Protein AF-A0A0B7A877-F1 (afdb_monomer_lite)

Structure (mmCIF, N/CA/C/O backbone):
data_AF-A0A0B7A877-F1
#
_entry.id   AF-A0A0B7A877-F1
#
loop_
_atom_site.group_PDB
_atom_site.id
_atom_site.type_symbol
_atom_site.label_atom_id
_atom_site.label_alt_id
_atom_site.label_comp_id
_atom_site.label_asym_id
_atom_site.label_entity_id
_atom_site.label_seq_id
_atom_site.pdbx_PDB_ins_code
_atom_site.Cartn_x
_atom_site.Cartn_y
_atom_site.Cartn_z
_atom_site.occupancy
_atom_site.B_iso_or_equiv
_atom_site.auth_seq_id
_atom_site.auth_comp_id
_atom_site.auth_asym_id
_atom_site.auth_atom_id
_atom_site.pdbx_PDB_model_num
ATOM 1 N N . SER A 1 1 ? 18.538 -5.351 -21.261 1.00 69.12 1 SER A N 1
ATOM 2 C CA . SER A 1 1 ? 17.925 -6.565 -20.679 1.00 69.12 1 SER A CA 1
ATOM 3 C C . SER A 1 1 ? 17.526 -6.403 -19.205 1.00 69.12 1 SER A C 1
ATOM 5 O O . SER A 1 1 ? 16.439 -6.818 -18.832 1.00 69.12 1 SER A O 1
ATOM 7 N N . THR A 1 2 ? 18.324 -5.732 -18.361 1.00 81.50 2 THR A N 1
ATOM 8 C CA . THR A 1 2 ? 18.088 -5.603 -16.902 1.00 81.50 2 THR A CA 1
ATOM 9 C C . THR A 1 2 ? 16.732 -5.009 -16.490 1.00 81.50 2 THR A C 1
ATOM 11 O O . THR A 1 2 ? 16.125 -5.492 -15.541 1.00 81.50 2 THR A O 1
ATOM 14 N N . TYR A 1 3 ? 16.225 -3.991 -17.196 1.00 82.81 3 TYR A N 1
ATOM 15 C CA . TYR A 1 3 ? 14.916 -3.387 -16.892 1.00 82.81 3 TYR A CA 1
ATOM 16 C C . TYR A 1 3 ? 13.750 -4.350 -17.132 1.00 82.81 3 TYR A C 1
ATOM 18 O O . TYR A 1 3 ? 12.869 -4.463 -16.288 1.00 82.81 3 TYR A O 1
ATOM 26 N N . ALA A 1 4 ? 13.784 -5.091 -18.241 1.00 87.94 4 ALA A N 1
ATOM 27 C CA . ALA A 1 4 ? 12.785 -6.114 -18.532 1.00 87.94 4 ALA A CA 1
ATOM 28 C C . ALA A 1 4 ? 12.813 -7.230 -17.477 1.00 87.94 4 ALA A C 1
ATOM 30 O O . ALA A 1 4 ? 11.761 -7.647 -17.009 1.00 87.94 4 ALA A O 1
ATOM 31 N N . GLY A 1 5 ? 14.007 -7.641 -17.031 1.00 92.50 5 GLY A N 1
ATOM 32 C CA . GLY A 1 5 ? 14.151 -8.591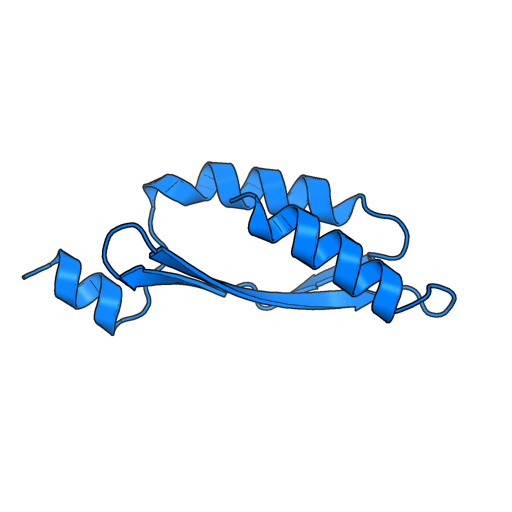 -15.924 1.00 92.50 5 GLY A CA 1
ATOM 33 C C . GLY A 1 5 ? 13.487 -8.102 -14.633 1.00 92.50 5 GLY A C 1
ATOM 34 O O . GLY A 1 5 ? 12.746 -8.850 -14.010 1.00 92.50 5 GLY A O 1
ATOM 35 N N . LYS A 1 6 ? 13.679 -6.829 -14.266 1.00 91.00 6 LYS A N 1
ATOM 36 C CA . LYS A 1 6 ? 13.042 -6.222 -13.083 1.00 91.00 6 LYS A CA 1
ATOM 37 C C . LYS A 1 6 ? 11.513 -6.157 -13.173 1.00 91.00 6 LYS A C 1
ATOM 39 O O . LYS A 1 6 ? 10.846 -6.383 -12.169 1.00 91.00 6 LYS A O 1
ATOM 44 N N . ILE A 1 7 ? 10.973 -5.869 -14.359 1.00 92.50 7 ILE A N 1
ATOM 45 C CA . ILE A 1 7 ? 9.523 -5.850 -14.615 1.00 92.50 7 ILE A CA 1
ATOM 46 C C . ILE A 1 7 ? 8.937 -7.261 -14.488 1.00 92.50 7 ILE A C 1
ATOM 48 O O . ILE A 1 7 ? 7.976 -7.468 -13.755 1.00 92.50 7 ILE A O 1
ATOM 52 N N . LEU A 1 8 ? 9.546 -8.249 -15.152 1.00 93.69 8 LEU A N 1
ATOM 53 C CA . LEU A 1 8 ? 9.075 -9.640 -15.131 1.00 93.69 8 LEU A CA 1
ATOM 54 C C . LEU A 1 8 ? 9.148 -10.265 -13.736 1.00 93.69 8 LEU A C 1
ATOM 56 O O . LEU A 1 8 ? 8.278 -11.044 -13.363 1.00 93.69 8 LEU A O 1
ATOM 60 N N . LEU A 1 9 ? 10.173 -9.905 -12.963 1.00 95.00 9 LEU A N 1
ATOM 61 C CA . LEU A 1 9 ? 10.339 -10.341 -11.578 1.00 95.00 9 LEU A CA 1
ATOM 62 C C . LEU A 1 9 ? 9.523 -9.509 -10.582 1.00 95.00 9 LEU A C 1
ATOM 64 O O . LEU A 1 9 ? 9.647 -9.737 -9.384 1.00 95.00 9 LEU A O 1
ATOM 68 N N . GLN A 1 10 ? 8.730 -8.543 -11.060 1.00 94.56 10 GLN A N 1
ATOM 69 C CA . GLN A 1 10 ? 7.884 -7.687 -10.230 1.00 94.56 10 GLN A CA 1
ATOM 70 C C . GLN A 1 10 ? 8.659 -7.052 -9.069 1.00 94.56 10 GLN A C 1
ATOM 72 O O . GLN A 1 10 ? 8.193 -6.980 -7.938 1.00 94.56 10 GLN A O 1
ATOM 77 N N . THR A 1 11 ? 9.876 -6.584 -9.342 1.00 92.75 11 THR A N 1
ATOM 78 C CA . THR A 1 11 ? 10.694 -5.956 -8.301 1.00 92.75 11 THR A CA 1
ATOM 79 C C . THR A 1 11 ? 10.194 -4.550 -7.996 1.00 92.75 11 THR A C 1
ATOM 81 O O . THR A 1 11 ? 9.802 -3.812 -8.908 1.00 92.75 11 THR A O 1
ATOM 84 N N . THR A 1 12 ? 10.295 -4.139 -6.734 1.00 92.94 12 THR A N 1
ATOM 85 C CA . THR A 1 12 ? 10.008 -2.762 -6.333 1.00 92.94 12 THR A CA 1
ATOM 86 C C . THR A 1 12 ? 11.044 -1.793 -6.915 1.00 92.94 12 THR A C 1
ATOM 88 O O . THR A 1 12 ? 12.251 -1.978 -6.715 1.00 92.94 12 THR A O 1
ATOM 91 N N . PRO A 1 13 ? 10.617 -0.745 -7.643 1.00 90.19 13 PRO A N 1
ATOM 92 C CA . PRO A 1 13 ? 11.540 0.248 -8.169 1.00 90.19 13 PRO A CA 1
ATOM 93 C C . PRO A 1 13 ? 12.183 1.054 -7.032 1.00 90.19 13 PRO A C 1
ATOM 95 O O . PRO A 1 13 ? 11.508 1.703 -6.243 1.00 90.19 13 PRO A O 1
ATOM 98 N N . SER A 1 14 ? 13.515 1.075 -6.962 1.00 90.50 14 SER A N 1
ATOM 99 C CA . SER A 1 14 ? 14.233 1.738 -5.861 1.00 90.50 14 SER A CA 1
ATOM 100 C C . SER A 1 14 ? 14.008 3.254 -5.786 1.00 90.50 14 SER A C 1
ATOM 102 O O . SER A 1 14 ? 14.098 3.834 -4.710 1.00 90.50 14 SER A O 1
ATOM 104 N N . HIS A 1 15 ? 13.711 3.906 -6.914 1.00 89.88 15 HIS A N 1
ATOM 105 C CA . HIS A 1 15 ? 13.525 5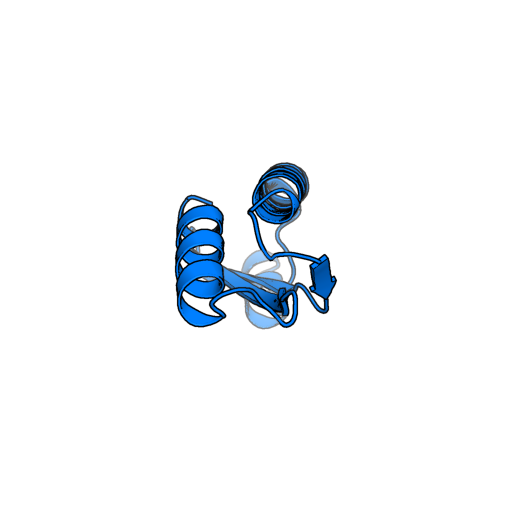.359 -6.985 1.00 89.88 15 HIS A CA 1
ATOM 106 C C . HIS A 1 15 ? 12.209 5.843 -6.359 1.00 89.88 15 HIS A C 1
ATOM 108 O O . HIS A 1 15 ? 12.120 7.018 -6.016 1.00 89.88 15 HIS A O 1
ATOM 114 N N . ILE A 1 16 ? 11.217 4.962 -6.173 1.00 90.62 16 ILE A N 1
ATOM 115 C CA . ILE A 1 16 ? 9.933 5.326 -5.553 1.00 90.62 16 ILE A CA 1
ATOM 116 C C . ILE A 1 16 ? 9.871 5.012 -4.059 1.00 90.62 16 ILE A C 1
ATOM 118 O O . ILE A 1 16 ? 8.916 5.421 -3.413 1.00 90.62 16 ILE A O 1
ATOM 122 N N . LEU A 1 17 ? 10.849 4.292 -3.493 1.00 92.50 17 LEU A N 1
ATOM 123 C CA . LEU A 1 17 ? 10.769 3.787 -2.113 1.00 92.50 17 LEU A CA 1
ATOM 124 C C . LEU A 1 17 ? 10.479 4.904 -1.102 1.00 92.50 17 LEU A C 1
ATOM 126 O O . LEU A 1 17 ? 9.599 4.766 -0.264 1.00 92.50 17 LEU A O 1
ATOM 130 N N . SER A 1 18 ? 11.139 6.057 -1.244 1.00 94.00 18 SER A N 1
ATOM 131 C CA . SER A 1 18 ? 10.899 7.201 -0.358 1.00 94.00 18 SER A CA 1
ATOM 132 C C . SER A 1 18 ? 9.498 7.806 -0.514 1.00 94.00 18 SER A C 1
ATOM 134 O O . SER A 1 18 ? 8.910 8.243 0.475 1.00 94.00 18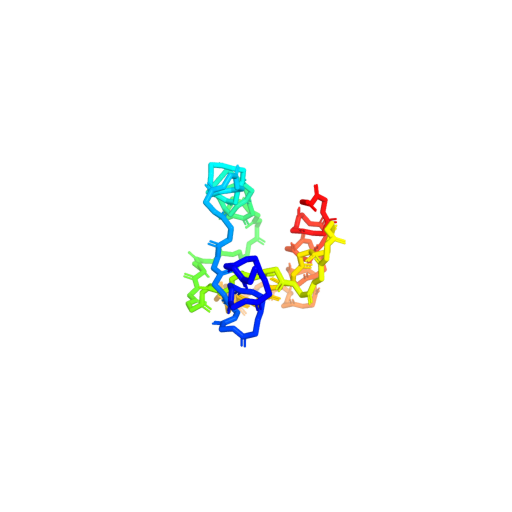 SER A O 1
ATOM 136 N N . GLN A 1 19 ? 8.956 7.841 -1.736 1.00 93.31 19 GLN A N 1
ATOM 137 C CA . GLN A 1 19 ? 7.589 8.309 -1.983 1.00 93.31 19 GLN A CA 1
ATOM 138 C C . GLN A 1 19 ? 6.575 7.311 -1.424 1.00 93.31 19 GLN A C 1
ATOM 140 O O . GLN A 1 19 ? 5.618 7.716 -0.771 1.00 93.31 19 GLN A O 1
ATOM 145 N N . LEU A 1 20 ? 6.834 6.016 -1.607 1.00 93.69 20 LEU A N 1
ATOM 146 C CA . LEU A 1 20 ? 6.012 4.935 -1.091 1.00 93.69 20 LEU A CA 1
ATOM 147 C C . LEU A 1 20 ? 5.928 4.964 0.436 1.00 93.69 20 LEU A C 1
ATOM 149 O O . LEU A 1 20 ? 4.828 4.986 0.984 1.00 93.69 20 LEU A O 1
ATOM 153 N N . ASP A 1 21 ? 7.072 5.074 1.114 1.00 94.19 21 ASP A N 1
ATOM 154 C CA . ASP A 1 21 ? 7.139 5.201 2.571 1.00 94.19 21 ASP A CA 1
ATOM 155 C C . ASP A 1 21 ? 6.344 6.408 3.071 1.00 94.19 21 ASP A C 1
ATOM 157 O O . ASP A 1 21 ? 5.645 6.332 4.083 1.00 94.19 21 ASP A O 1
ATOM 161 N N . LYS A 1 22 ? 6.438 7.540 2.364 1.00 95.19 22 LYS A N 1
ATOM 162 C CA . LYS A 1 22 ? 5.699 8.752 2.715 1.00 95.19 22 LYS A CA 1
ATOM 163 C C . LYS A 1 22 ? 4.192 8.540 2.579 1.00 95.19 22 LYS A C 1
ATOM 165 O O . LYS A 1 22 ? 3.46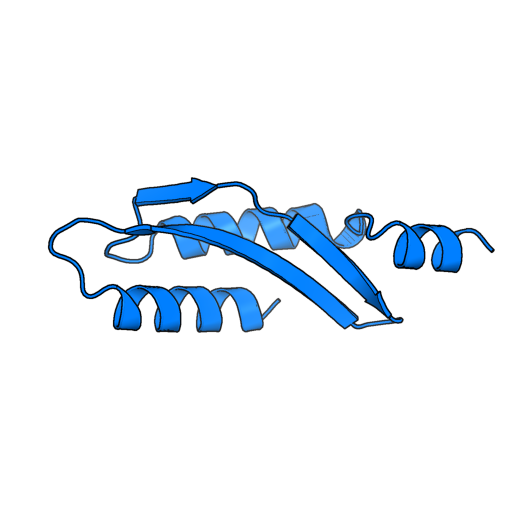4 8.818 3.528 1.00 95.19 22 LYS A O 1
ATOM 170 N N . VAL A 1 23 ? 3.726 8.041 1.435 1.00 94.75 23 VAL A N 1
ATOM 171 C CA . VAL A 1 23 ? 2.288 7.871 1.187 1.00 94.75 23 VAL A CA 1
ATOM 172 C C . VAL A 1 23 ? 1.695 6.804 2.107 1.00 94.75 23 VAL A C 1
ATOM 174 O O . VAL A 1 23 ? 0.610 7.020 2.640 1.00 94.75 23 VAL A O 1
ATOM 177 N N . LEU A 1 24 ? 2.404 5.701 2.371 1.00 95.12 24 LEU A N 1
ATOM 178 C CA . LEU A 1 24 ? 1.964 4.687 3.335 1.00 95.12 24 LEU A CA 1
ATOM 179 C C . LEU A 1 24 ? 1.866 5.260 4.754 1.00 95.12 24 LEU A C 1
ATOM 181 O O . LEU A 1 24 ? 0.878 5.017 5.444 1.00 95.12 24 LEU A O 1
ATOM 185 N N . ARG A 1 25 ? 2.830 6.083 5.188 1.00 95.25 25 ARG A N 1
ATOM 186 C CA . ARG A 1 25 ? 2.744 6.774 6.487 1.00 95.25 25 ARG A CA 1
ATOM 187 C C . ARG A 1 25 ? 1.544 7.705 6.552 1.00 95.25 25 ARG A C 1
ATOM 189 O O . ARG A 1 25 ? 0.818 7.690 7.538 1.00 95.25 25 ARG A O 1
ATOM 196 N N . GLU A 1 26 ? 1.297 8.486 5.512 1.00 95.12 26 GLU A N 1
ATOM 197 C CA . GLU A 1 26 ? 0.140 9.381 5.475 1.00 95.12 26 GLU A CA 1
ATOM 198 C C . GLU A 1 26 ? -1.172 8.587 5.484 1.00 95.12 26 GLU A C 1
ATOM 200 O O . GLU A 1 26 ? -2.059 8.879 6.282 1.00 95.12 26 GLU A O 1
ATOM 205 N N . ALA A 1 27 ? -1.273 7.528 4.678 1.00 95.81 27 ALA A N 1
ATOM 206 C CA . ALA A 1 27 ? -2.433 6.643 4.655 1.00 95.81 27 ALA A CA 1
ATOM 207 C C . ALA A 1 27 ? -2.664 5.939 6.006 1.00 95.81 27 ALA A C 1
ATOM 209 O O . ALA A 1 27 ? -3.806 5.654 6.352 1.00 95.81 27 ALA A O 1
ATOM 210 N N . SER A 1 28 ? -1.611 5.709 6.801 1.00 96.00 28 SER A N 1
ATOM 211 C CA . SER A 1 28 ? -1.726 5.080 8.127 1.00 96.00 28 SER A CA 1
ATOM 212 C C . SER A 1 28 ? -2.381 5.991 9.167 1.00 96.00 28 SER A C 1
ATOM 214 O O . SER A 1 28 ? -2.850 5.513 10.193 1.00 96.00 28 SER A O 1
ATOM 216 N N . THR A 1 29 ? -2.438 7.298 8.890 1.00 96.06 29 THR A N 1
ATOM 217 C CA . THR A 1 29 ? -3.111 8.290 9.743 1.00 96.06 29 THR A CA 1
ATOM 218 C C . THR A 1 29 ? -4.588 8.489 9.401 1.00 96.06 29 THR A C 1
ATOM 220 O O . THR A 1 29 ? -5.261 9.277 10.064 1.00 96.06 29 THR A O 1
ATOM 223 N N . LEU A 1 30 ? -5.107 7.799 8.376 1.00 96.19 30 LEU A N 1
ATOM 224 C CA . LEU A 1 30 ? -6.527 7.845 8.033 1.00 96.19 30 LEU A CA 1
ATOM 225 C C . LEU A 1 30 ? -7.363 7.200 9.142 1.00 96.19 30 LEU A C 1
ATOM 227 O O . LEU A 1 30 ? -7.003 6.151 9.680 1.00 96.19 30 LEU A O 1
ATOM 231 N N . ASP A 1 31 ? -8.501 7.817 9.464 1.00 95.75 31 ASP A N 1
ATOM 232 C CA . ASP A 1 31 ? -9.401 7.285 10.486 1.00 95.75 31 ASP A CA 1
ATOM 233 C C . ASP A 1 31 ? -9.864 5.865 10.127 1.00 95.75 31 ASP A C 1
ATOM 235 O O . ASP A 1 31 ? -10.176 5.561 8.976 1.00 95.75 31 ASP A O 1
ATOM 239 N N . GLY A 1 32 ? -9.876 4.988 11.128 1.00 96.44 32 GLY A N 1
ATOM 240 C CA . GLY A 1 32 ? -10.221 3.578 10.976 1.00 96.44 32 GLY A CA 1
ATOM 241 C C . GLY A 1 32 ? -9.078 2.660 10.530 1.00 96.44 32 GLY A C 1
ATOM 242 O O . GLY A 1 32 ? -9.235 1.44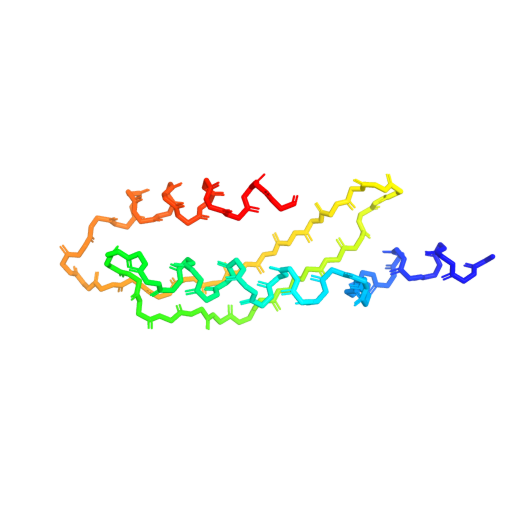8 10.666 1.00 96.44 32 GLY A O 1
ATOM 243 N N . VAL A 1 33 ? -7.927 3.169 10.074 1.00 97.62 33 VAL A N 1
ATOM 244 C CA . VAL A 1 33 ? -6.758 2.332 9.740 1.00 97.62 33 VAL A CA 1
ATOM 245 C C . VAL A 1 33 ? -5.971 1.985 11.008 1.00 97.62 33 VAL A C 1
ATOM 247 O O . VAL A 1 33 ? -5.611 2.860 11.788 1.00 97.62 33 VAL A O 1
ATOM 250 N N . LEU A 1 34 ? -5.692 0.696 11.221 1.00 97.50 34 LEU A N 1
ATOM 251 C CA . LEU A 1 34 ? -4.859 0.212 12.329 1.00 97.50 34 LEU A CA 1
ATOM 252 C C . LEU A 1 34 ? -3.421 -0.058 11.888 1.00 97.50 34 LEU A C 1
ATOM 254 O O . LEU A 1 34 ? -2.481 0.327 12.575 1.00 97.50 34 LEU A O 1
ATOM 258 N N . GLU A 1 35 ? -3.249 -0.753 10.765 1.00 96.38 35 GLU A N 1
ATOM 259 C CA . GLU A 1 35 ? -1.936 -1.063 10.195 1.00 96.38 35 GLU A CA 1
ATOM 260 C C . GLU A 1 35 ? -2.054 -1.512 8.735 1.00 96.38 35 GLU A C 1
ATOM 262 O O . GLU A 1 35 ? -3.111 -1.978 8.293 1.00 96.38 35 GLU A O 1
ATOM 267 N N . PHE A 1 36 ? -0.931 -1.427 8.021 1.00 96.94 36 PHE A N 1
ATOM 268 C CA . PHE A 1 36 ? -0.735 -2.054 6.720 1.00 96.94 36 PHE A CA 1
ATOM 269 C C . PHE A 1 36 ? 0.100 -3.324 6.865 1.00 96.94 36 PHE A C 1
ATOM 271 O O . PHE A 1 36 ? 0.979 -3.405 7.725 1.00 96.94 36 PHE A O 1
ATOM 278 N N . ARG A 1 37 ? -0.196 -4.329 6.041 1.00 96.69 37 ARG A N 1
ATOM 279 C CA . ARG A 1 37 ? 0.568 -5.575 5.962 1.00 96.69 37 ARG A CA 1
ATOM 280 C C . ARG A 1 37 ? 0.727 -6.031 4.524 1.00 96.69 37 ARG A C 1
ATOM 282 O O . ARG A 1 37 ? -0.153 -5.798 3.694 1.00 96.69 37 ARG A O 1
ATOM 289 N N . HIS A 1 38 ? 1.781 -6.810 4.295 1.00 95.19 38 HIS A N 1
ATOM 290 C CA . HIS A 1 38 ? 2.036 -7.488 3.025 1.00 95.19 38 HIS A CA 1
ATOM 291 C C . HIS A 1 38 ? 1.976 -6.525 1.832 1.00 95.19 38 HIS A C 1
ATOM 293 O O . HIS A 1 38 ? 1.441 -6.861 0.777 1.00 95.19 38 HIS A O 1
ATOM 299 N N . GLU A 1 39 ? 2.489 -5.312 2.021 1.00 94.75 39 GLU A N 1
ATOM 300 C CA . GLU A 1 39 ? 2.651 -4.343 0.959 1.00 94.75 39 GLU A CA 1
ATOM 301 C C . GLU A 1 39 ? 3.620 -4.871 -0.101 1.00 94.75 39 GLU A C 1
ATOM 303 O O . GLU A 1 39 ? 4.735 -5.305 0.188 1.00 94.75 39 GLU A O 1
ATOM 308 N N . HIS A 1 40 ? 3.189 -4.832 -1.354 1.00 95.44 40 HIS A N 1
ATOM 309 C CA . HIS A 1 40 ? 4.021 -5.207 -2.482 1.00 95.44 40 HIS A CA 1
ATOM 310 C C . HIS A 1 40 ? 3.728 -4.271 -3.643 1.00 95.44 40 HIS A C 1
ATOM 312 O O . HIS A 1 40 ? 2.601 -4.204 -4.121 1.00 95.44 40 HIS A O 1
ATOM 318 N N . PHE A 1 41 ? 4.752 -3.549 -4.093 1.00 95.44 41 PHE A N 1
ATOM 319 C CA . PHE A 1 41 ? 4.669 -2.594 -5.194 1.00 95.44 41 PHE A CA 1
ATOM 320 C C . PHE A 1 41 ? 5.736 -2.930 -6.229 1.00 95.44 41 PHE A C 1
ATOM 322 O O . PHE A 1 41 ? 6.882 -3.202 -5.868 1.00 95.44 41 PHE A O 1
ATOM 329 N N . TRP A 1 42 ? 5.380 -2.901 -7.511 1.00 95.44 42 TRP A N 1
ATOM 330 C CA . TRP A 1 42 ? 6.265 -3.309 -8.597 1.00 95.44 42 TRP A CA 1
ATOM 331 C C . TRP A 1 42 ? 5.999 -2.552 -9.892 1.00 95.44 42 TRP A C 1
ATOM 333 O O . TRP A 1 42 ? 4.903 -2.054 -10.147 1.00 95.44 42 TRP A O 1
ATOM 343 N N . THR A 1 43 ? 7.015 -2.483 -10.750 1.00 93.75 43 THR A N 1
ATOM 344 C CA . THR A 1 43 ? 6.857 -1.934 -12.101 1.00 93.75 43 THR A CA 1
ATOM 345 C C . THR A 1 43 ? 6.111 -2.933 -12.982 1.00 93.75 43 THR A C 1
ATOM 347 O O . THR A 1 43 ? 6.628 -4.016 -13.250 1.00 93.75 43 THR A O 1
ATOM 350 N N . LEU A 1 44 ? 4.923 -2.563 -13.465 1.00 93.19 44 LEU A N 1
ATOM 351 C CA . LEU A 1 44 ? 4.143 -3.376 -14.404 1.00 93.19 44 LEU A CA 1
ATOM 352 C C . LEU A 1 44 ? 4.636 -3.192 -15.848 1.00 93.19 44 LEU A C 1
ATOM 354 O O . LEU A 1 44 ? 4.753 -4.147 -16.611 1.00 93.19 44 LEU A O 1
ATOM 358 N N . SER A 1 45 ? 4.953 -1.952 -16.206 1.00 90.88 45 SER A N 1
ATOM 359 C CA . SER A 1 45 ? 5.527 -1.547 -17.490 1.00 90.88 45 SER A CA 1
ATOM 360 C C . SER A 1 45 ? 6.238 -0.204 -17.324 1.00 90.88 45 SER A C 1
ATOM 362 O O . SER A 1 45 ? 6.218 0.390 -16.246 1.00 90.88 45 SER A O 1
ATOM 364 N N . PHE A 1 46 ? 6.890 0.298 -18.373 1.00 87.25 46 PHE A N 1
ATOM 365 C CA . PHE A 1 46 ? 7.528 1.615 -18.314 1.00 87.25 46 PHE A CA 1
ATOM 366 C C . PHE A 1 46 ? 6.524 2.696 -17.892 1.00 87.25 46 PHE A C 1
ATOM 368 O O . PHE A 1 46 ? 5.495 2.864 -18.538 1.00 87.25 46 PHE A O 1
ATOM 375 N N . GLY A 1 47 ? 6.829 3.400 -16.799 1.00 85.94 47 GLY A N 1
ATOM 376 C CA . GLY A 1 47 ? 5.973 4.454 -16.248 1.00 85.94 47 GLY A CA 1
ATOM 377 C C . GLY A 1 47 ? 4.706 3.967 -15.536 1.00 85.94 47 GLY A C 1
ATOM 378 O O . GLY A 1 47 ? 3.939 4.802 -15.077 1.00 85.94 47 GLY A O 1
ATOM 379 N N . CYS A 1 48 ? 4.482 2.654 -15.413 1.00 91.12 48 CYS A N 1
ATOM 380 C CA . CYS A 1 48 ? 3.314 2.105 -14.724 1.00 91.12 48 CYS A CA 1
ATOM 381 C C . CYS A 1 48 ? 3.736 1.330 -13.476 1.00 91.12 48 CYS A C 1
ATOM 383 O O . CYS A 1 48 ? 4.464 0.332 -13.557 1.00 91.12 48 CYS A O 1
ATOM 385 N N . LEU A 1 49 ? 3.234 1.778 -12.329 1.00 93.12 49 LEU A N 1
ATOM 386 C CA . LEU A 1 49 ? 3.366 1.099 -11.050 1.00 93.12 49 LEU A CA 1
ATOM 387 C C . LEU A 1 49 ? 2.085 0.317 -10.753 1.00 93.12 49 LEU A C 1
ATOM 389 O O . LEU A 1 49 ? 0.982 0.801 -10.991 1.00 93.12 49 LEU A O 1
ATOM 393 N N . ALA A 1 50 ? 2.239 -0.885 -10.220 1.00 94.00 50 ALA A N 1
ATOM 394 C CA . ALA A 1 50 ? 1.156 -1.641 -9.616 1.00 94.00 50 ALA A CA 1
ATOM 395 C C . ALA A 1 50 ? 1.511 -1.937 -8.160 1.00 94.00 50 ALA A C 1
ATOM 397 O O . ALA A 1 50 ? 2.688 -1.958 -7.788 1.00 94.00 50 ALA A O 1
ATOM 398 N N . GLY A 1 51 ? 0.498 -2.177 -7.336 1.00 94.38 51 GLY A N 1
ATOM 399 C CA . GLY A 1 51 ? 0.729 -2.598 -5.970 1.00 94.38 51 GLY A CA 1
ATOM 400 C C . GLY A 1 51 ? -0.489 -3.205 -5.305 1.00 94.38 51 GLY A C 1
ATOM 401 O O . GLY A 1 51 ? -1.623 -3.042 -5.758 1.00 94.38 51 GLY A O 1
ATOM 402 N N . CYS A 1 52 ? -0.232 -3.912 -4.217 1.00 95.00 52 CYS A N 1
ATOM 403 C CA . CYS A 1 52 ? -1.239 -4.416 -3.307 1.00 95.00 52 CYS A CA 1
ATOM 404 C C . CYS A 1 52 ? -0.798 -4.171 -1.865 1.00 95.00 52 CYS A C 1
ATOM 406 O O . CYS A 1 52 ? 0.391 -4.089 -1.557 1.00 95.00 52 CYS A O 1
ATOM 408 N N . VAL A 1 53 ? -1.778 -4.024 -0.983 1.00 95.69 53 VAL A N 1
ATOM 409 C CA . VAL A 1 53 ? -1.562 -3.850 0.450 1.00 95.69 53 VAL A CA 1
ATOM 410 C C . VAL A 1 53 ? -2.777 -4.389 1.188 1.00 95.69 53 VAL A C 1
ATOM 412 O O . VAL A 1 53 ? -3.910 -4.234 0.730 1.00 95.69 53 VAL A O 1
ATOM 415 N N . GLN A 1 54 ? -2.553 -5.038 2.325 1.00 96.88 54 GLN A N 1
ATOM 416 C CA . GLN A 1 54 ? -3.623 -5.420 3.235 1.00 96.88 54 GLN A CA 1
ATOM 417 C C . GLN A 1 54 ? -3.785 -4.334 4.289 1.00 96.88 54 GLN A C 1
ATOM 419 O O . GLN A 1 54 ? -2.813 -3.931 4.925 1.00 96.88 54 GLN A O 1
ATOM 424 N N . VAL A 1 55 ? -5.018 -3.879 4.490 1.00 96.94 55 VAL A N 1
ATOM 425 C CA . VAL A 1 55 ? -5.350 -2.853 5.480 1.00 96.94 55 VAL A CA 1
ATOM 426 C C . VAL A 1 55 ? -6.108 -3.517 6.614 1.00 96.94 55 VAL A C 1
ATOM 428 O O . VAL A 1 55 ? -7.135 -4.153 6.384 1.00 96.94 55 VAL A O 1
ATOM 431 N N . ARG A 1 56 ? -5.627 -3.375 7.848 1.00 97.62 56 ARG A N 1
ATOM 432 C CA . ARG A 1 56 ? -6.438 -3.728 9.014 1.00 97.62 56 ARG A CA 1
ATOM 433 C C . ARG A 1 56 ? -7.258 -2.531 9.437 1.00 97.62 56 ARG A C 1
ATOM 435 O O . ARG A 1 56 ? -6.708 -1.470 9.720 1.00 97.62 56 ARG A O 1
ATOM 442 N N . VAL A 1 57 ? -8.561 -2.748 9.521 1.00 97.69 57 VAL A N 1
ATOM 443 C CA . VAL A 1 57 ? -9.541 -1.714 9.834 1.00 97.69 57 VAL A CA 1
ATOM 444 C C . VAL A 1 57 ? -10.075 -1.911 11.254 1.00 97.69 57 VAL A C 1
ATOM 446 O O . VAL A 1 57 ? -10.201 -3.040 11.742 1.00 97.69 57 VAL A O 1
ATOM 449 N N . ARG A 1 58 ? -10.337 -0.807 11.955 1.00 97.12 58 ARG A N 1
ATOM 450 C CA . ARG A 1 58 ? -10.965 -0.796 13.280 1.00 97.12 58 ARG A CA 1
ATOM 451 C C . ARG A 1 58 ? -12.386 -1.367 13.180 1.00 97.12 58 ARG A C 1
ATOM 453 O O . ARG A 1 58 ? -13.094 -1.119 12.214 1.00 97.12 58 ARG A O 1
ATOM 460 N N . ARG A 1 59 ? -12.815 -2.130 14.188 1.00 96.44 59 ARG A N 1
ATOM 461 C CA . ARG A 1 59 ? -14.075 -2.903 14.155 1.00 96.44 59 ARG A CA 1
ATOM 462 C C . ARG A 1 59 ? -15.348 -2.054 14.003 1.00 96.44 59 ARG A C 1
ATOM 464 O O . ARG A 1 59 ? -16.358 -2.564 13.539 1.00 96.44 59 ARG A O 1
ATOM 471 N N . ASP A 1 60 ? -15.313 -0.813 14.460 1.00 96.31 60 ASP A N 1
ATOM 472 C CA . ASP A 1 60 ? -16.411 0.160 14.433 1.00 96.31 60 ASP A CA 1
ATOM 473 C C . ASP A 1 60 ? -16.327 1.134 13.243 1.00 96.31 60 ASP A C 1
ATOM 475 O O . ASP A 1 60 ? -17.184 2.005 13.115 1.00 96.31 60 ASP A O 1
ATOM 479 N N . ALA A 1 61 ? -15.307 1.013 12.388 1.00 96.94 61 ALA A N 1
ATOM 480 C CA . ALA A 1 61 ? -15.167 1.838 11.196 1.00 96.94 61 ALA A CA 1
ATOM 481 C C . ALA A 1 61 ? -15.892 1.210 9.994 1.00 96.94 61 ALA A C 1
ATOM 483 O O . ALA A 1 61 ? -16.004 -0.011 9.880 1.00 96.94 61 ALA A O 1
ATOM 484 N N . ASP A 1 62 ? -16.353 2.057 9.074 1.00 97.06 62 ASP A N 1
ATOM 485 C CA . ASP A 1 62 ? -16.886 1.621 7.784 1.00 97.06 62 ASP A CA 1
ATOM 486 C C . ASP A 1 62 ? -15.729 1.174 6.878 1.00 97.06 62 ASP A C 1
ATOM 488 O O . ASP A 1 62 ? -14.945 1.990 6.385 1.00 97.06 62 ASP A O 1
ATOM 492 N N . GLU A 1 63 ? -15.616 -0.139 6.673 1.00 95.75 63 GLU A N 1
ATOM 493 C CA . GL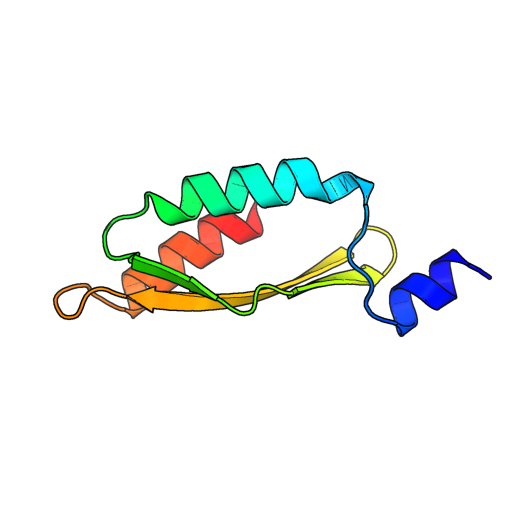U A 1 63 ? -14.547 -0.754 5.883 1.00 95.75 63 GLU A CA 1
ATOM 494 C C . GLU A 1 63 ? -14.495 -0.223 4.445 1.00 95.75 63 GLU A C 1
ATOM 496 O O . GLU A 1 63 ? -13.407 0.004 3.913 1.00 95.75 63 GLU A O 1
ATOM 501 N N . GLN A 1 64 ? -15.648 0.040 3.826 1.00 96.44 64 GLN A N 1
ATOM 502 C CA . GLN A 1 64 ? -15.706 0.482 2.436 1.00 96.44 64 GLN A CA 1
ATOM 503 C C . GLN A 1 64 ? -15.280 1.945 2.296 1.00 96.44 64 GLN A C 1
ATOM 505 O O . GLN A 1 64 ? -14.601 2.310 1.332 1.00 96.44 64 GLN A O 1
ATOM 510 N N . LEU A 1 65 ? -15.632 2.781 3.273 1.00 97.12 65 LEU A N 1
ATOM 511 C CA . LEU A 1 65 ? -15.172 4.166 3.339 1.00 97.12 65 LEU A CA 1
ATOM 512 C C . LEU A 1 65 ? -13.659 4.240 3.597 1.00 97.12 65 LEU A C 1
ATOM 514 O O . LEU A 1 65 ? -12.960 5.012 2.937 1.00 97.12 65 LEU A O 1
ATOM 518 N N . VAL A 1 66 ? -13.133 3.401 4.495 1.00 97.31 66 VAL A N 1
ATOM 519 C CA . VAL A 1 66 ? -11.685 3.289 4.735 1.00 97.31 66 VAL A CA 1
ATOM 520 C C . VAL A 1 66 ? -10.961 2.822 3.472 1.00 97.31 66 VAL A C 1
ATOM 522 O O . VAL A 1 66 ? -9.974 3.444 3.075 1.00 97.31 66 VAL A O 1
ATOM 525 N N . LEU A 1 67 ? -11.474 1.792 2.791 1.00 96.06 67 LEU A N 1
ATOM 526 C CA . LEU A 1 67 ? -10.927 1.309 1.523 1.00 96.06 67 LEU A CA 1
ATOM 527 C C . LEU A 1 67 ? -10.884 2.423 0.473 1.00 96.06 67 LEU A C 1
ATOM 529 O O . LEU A 1 67 ? -9.849 2.620 -0.160 1.00 96.06 67 LEU A O 1
ATOM 533 N N . ALA A 1 68 ? -11.974 3.176 0.310 1.00 96.75 68 ALA A N 1
ATOM 534 C CA . ALA A 1 68 ? -12.038 4.277 -0.645 1.00 96.75 68 ALA A CA 1
ATOM 535 C C . ALA A 1 68 ? -11.002 5.368 -0.331 1.00 96.75 68 ALA A C 1
ATOM 537 O O . ALA A 1 68 ? -10.312 5.842 -1.235 1.00 96.75 68 ALA A O 1
ATOM 538 N N . HIS A 1 69 ? -10.845 5.756 0.937 1.00 96.00 69 HIS A N 1
ATOM 539 C CA . HIS A 1 69 ? -9.849 6.753 1.337 1.00 96.00 69 HIS A CA 1
ATOM 540 C C . HIS A 1 69 ? -8.413 6.270 1.127 1.00 96.00 69 HIS A C 1
ATOM 542 O O . HIS A 1 69 ? -7.599 7.010 0.568 1.00 96.00 69 HIS A O 1
ATOM 548 N N . VAL A 1 70 ? -8.103 5.033 1.524 1.00 96.38 70 VAL A N 1
ATOM 549 C CA . VAL A 1 70 ? -6.775 4.439 1.324 1.00 96.38 70 VAL A CA 1
ATOM 550 C C . VAL A 1 70 ? -6.465 4.317 -0.166 1.00 96.38 70 VAL A C 1
ATOM 552 O O . VAL A 1 70 ? -5.397 4.746 -0.600 1.00 96.38 70 VAL A O 1
ATOM 555 N N . TYR A 1 71 ? -7.406 3.805 -0.963 1.00 95.38 71 TYR A N 1
ATOM 556 C CA . TYR A 1 71 ? -7.247 3.677 -2.410 1.00 95.38 71 TYR A CA 1
ATOM 557 C C . TYR A 1 71 ? -6.987 5.035 -3.063 1.00 95.38 71 TYR A C 1
ATOM 559 O O . TYR A 1 71 ? -6.008 5.190 -3.786 1.00 95.38 71 TYR A O 1
ATOM 567 N N . ASN A 1 72 ? -7.794 6.051 -2.745 1.00 94.94 72 ASN A N 1
ATOM 568 C CA . ASN A 1 72 ? -7.590 7.402 -3.264 1.00 94.94 72 ASN A CA 1
ATOM 569 C C . ASN A 1 72 ? -6.233 7.980 -2.844 1.00 94.94 72 ASN A C 1
ATOM 571 O O . ASN A 1 72 ? -5.591 8.665 -3.637 1.00 94.94 72 ASN A O 1
ATOM 575 N N . ARG A 1 73 ? -5.760 7.704 -1.621 1.00 94.19 73 ARG A N 1
ATOM 576 C CA . ARG A 1 73 ? -4.448 8.187 -1.174 1.00 94.19 73 ARG A CA 1
ATOM 577 C C . ARG A 1 73 ? -3.304 7.525 -1.941 1.00 94.19 73 ARG A C 1
ATOM 579 O O . ARG A 1 73 ? -2.387 8.229 -2.352 1.00 94.19 73 ARG A O 1
ATOM 586 N N . LEU A 1 74 ? -3.378 6.212 -2.156 1.00 93.06 74 LEU A N 1
ATOM 587 C CA . LEU A 1 74 ? -2.354 5.433 -2.858 1.00 93.06 74 LEU A CA 1
ATOM 588 C C . LEU A 1 74 ? -2.387 5.615 -4.379 1.00 93.06 74 LEU A C 1
ATOM 590 O O . LEU A 1 74 ? -1.355 5.479 -5.020 1.00 93.06 74 LEU A O 1
ATOM 594 N N . ASN A 1 75 ? -3.536 5.950 -4.964 1.00 90.38 75 ASN A N 1
ATOM 595 C CA . ASN A 1 75 ? -3.667 6.169 -6.407 1.00 90.38 75 ASN A CA 1
ATOM 596 C C . ASN A 1 75 ? -3.044 7.497 -6.883 1.00 90.38 75 ASN A C 1
ATOM 598 O O . ASN A 1 75 ? -2.952 7.742 -8.080 1.00 90.38 75 ASN A O 1
ATOM 602 N N . ASN A 1 76 ? -2.622 8.364 -5.957 1.00 80.44 76 ASN A N 1
ATOM 603 C CA . ASN A 1 76 ? -1.904 9.608 -6.261 1.00 80.44 76 ASN A CA 1
ATOM 604 C C . ASN A 1 76 ? -0.374 9.422 -6.338 1.00 80.44 76 ASN A C 1
ATOM 606 O O . ASN A 1 76 ? 0.361 10.408 -6.248 1.00 80.44 76 ASN A O 1
ATOM 610 N N . LEU A 1 77 ? 0.096 8.174 -6.428 1.00 76.38 77 LEU A N 1
ATOM 611 C CA . LEU A 1 77 ? 1.509 7.790 -6.413 1.00 76.38 77 LEU A CA 1
ATOM 612 C C . LEU A 1 77 ? 2.081 7.644 -7.827 1.00 76.38 77 LEU A C 1
ATOM 614 O O . LEU A 1 77 ? 1.357 7.135 -8.711 1.00 76.38 77 LEU A O 1
#

InterPro domains:
  IPR052005 Cation Diffusion Facilitator SLC30A [PTHR46531] (1-77)

Organism: NCBI:txid1028688

Radius of gyration: 13.95 Å; chains: 1; bounding box: 35×20×35 Å

pLDDT: mean 93.4, std 4.9, range [69.12, 97.69]

Sequence (77 aa):
STYAGKILLQTTPSHILSQLDKVLREASTLDGVLEFRHEHFWTLSFGCLAGCVQVRVRRDADEQLVLAHVYNRLNNL

Secondary structure (DSSP, 8-state):
-HHHHHHHTTPPPGGGHHHHHHHHHHHHTSTTEEEEEEEEEEEEETTEEEEEEEEEE-TTS-HHHHHHHHHHHHTT-

Foldseek 3Di:
DVVVVQLVVQHDDPVCPVVVVVLLVVLCPDAFFDHKPPWGKGDNDVVDIDIDIDTHGDPPDDPVVSVVSSCVSVVVD